Protein AF-A0A351ZW24-F1 (afdb_monomer_lite)

Foldseek 3Di:
DDDDDLVVVQLVVQVVVCVVPVAGFQEKEAEPLSLVVQQVVQVVVCVVVVHDRDDSQWDQDPRGIHGYDYDNVDDNRDMGGD

pLDDT: mean 85.76, std 9.05, range [39.09, 93.38]

Sequence (82 aa):
MEWFDAFEELMATIERFVSANGHAPTEVAVSPQLYAWLADIRRESARLSGTPLEDLSTIPTPHGLVRLQIDEALNAYEIVPD

Structure (mmCIF, N/CA/C/O backbone):
data_AF-A0A351ZW24-F1
#
_entry.id   AF-A0A351ZW24-F1
#
loop_
_atom_site.group_PDB
_atom_site.id
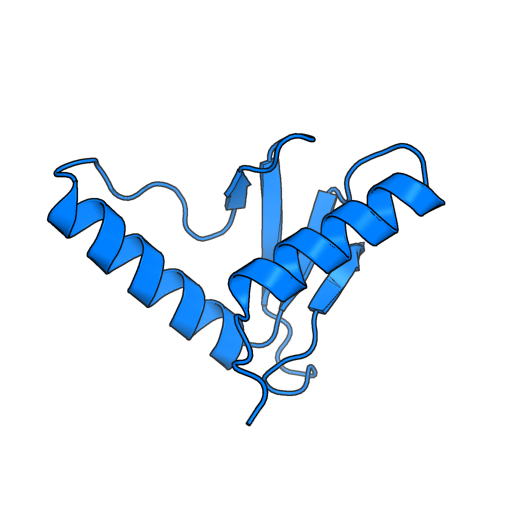_atom_site.type_symbol
_atom_site.label_atom_id
_atom_site.label_alt_id
_atom_site.label_comp_id
_atom_site.label_asym_id
_atom_site.label_entity_id
_atom_site.label_seq_id
_atom_site.pdbx_PDB_ins_code
_atom_site.Cartn_x
_atom_site.Cartn_y
_atom_site.Cartn_z
_atom_site.occupancy
_atom_site.B_iso_or_equiv
_atom_site.auth_seq_id
_atom_site.auth_comp_id
_atom_s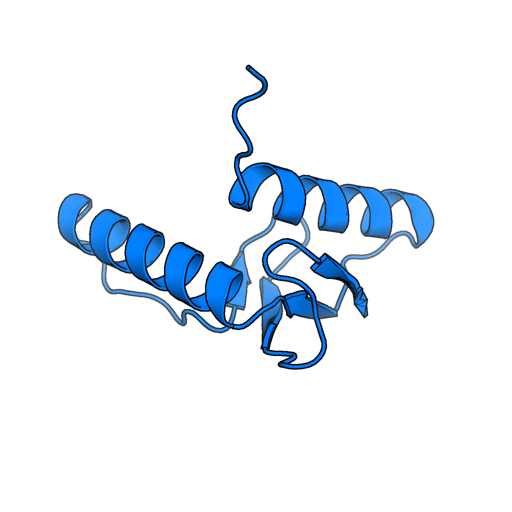ite.auth_asym_id
_atom_site.auth_atom_id
_atom_site.pdbx_PDB_model_num
ATOM 1 N N . MET A 1 1 ? 19.184 -0.662 15.158 1.00 39.09 1 MET A N 1
ATOM 2 C CA . MET A 1 1 ? 18.026 -1.461 14.723 1.00 39.09 1 MET A CA 1
ATOM 3 C C . MET A 1 1 ? 17.239 -0.539 13.826 1.00 39.09 1 MET A C 1
ATOM 5 O O . MET A 1 1 ? 16.719 0.446 14.333 1.00 39.09 1 MET A O 1
ATOM 9 N N . GLU A 1 2 ? 17.323 -0.741 12.515 1.00 50.81 2 GLU A N 1
ATOM 10 C CA . GLU A 1 2 ? 16.567 0.075 11.564 1.00 50.81 2 GLU A CA 1
ATOM 11 C C . GLU A 1 2 ? 15.083 -0.217 11.784 1.00 50.81 2 GLU A C 1
ATOM 13 O O . GLU A 1 2 ? 14.670 -1.373 11.877 1.00 50.81 2 GLU A O 1
ATOM 18 N N . TRP A 1 3 ? 14.315 0.838 12.024 1.00 57.50 3 TRP A N 1
ATOM 19 C CA . TRP A 1 3 ? 12.876 0.752 12.187 1.00 57.50 3 TRP A CA 1
ATOM 20 C C . TRP A 1 3 ? 12.293 0.620 10.781 1.00 57.50 3 TRP A C 1
ATOM 22 O O . TRP A 1 3 ? 12.434 1.534 9.978 1.00 57.50 3 TRP A O 1
ATOM 32 N N . PHE A 1 4 ? 11.738 -0.547 10.456 1.00 62.75 4 PHE A N 1
ATOM 33 C CA . PHE A 1 4 ? 11.071 -0.761 9.175 1.00 62.75 4 PHE A CA 1
ATOM 34 C C . PHE A 1 4 ? 9.672 -0.153 9.254 1.00 62.75 4 PHE A C 1
ATOM 36 O O . PHE A 1 4 ? 8.785 -0.722 9.898 1.00 62.75 4 PHE A O 1
ATOM 43 N N . ASP A 1 5 ? 9.490 1.004 8.623 1.00 75.69 5 ASP A N 1
ATOM 44 C CA . ASP A 1 5 ? 8.169 1.569 8.384 1.00 75.69 5 ASP A CA 1
ATOM 45 C C . ASP A 1 5 ? 7.660 1.082 7.035 1.00 75.69 5 ASP A C 1
ATOM 47 O O . ASP A 1 5 ? 8.086 1.534 5.970 1.00 75.69 5 ASP A O 1
ATOM 51 N N . ALA A 1 6 ? 6.729 0.137 7.080 1.00 76.75 6 ALA A N 1
ATOM 52 C CA . ALA A 1 6 ? 6.184 -0.442 5.867 1.00 76.75 6 ALA A CA 1
ATOM 53 C C . ALA A 1 6 ? 5.410 0.588 5.024 1.00 76.75 6 ALA A C 1
ATOM 55 O O . ALA A 1 6 ? 5.274 0.413 3.813 1.00 76.75 6 ALA A O 1
ATOM 56 N N . PHE A 1 7 ? 4.924 1.671 5.643 1.00 80.50 7 PHE A N 1
ATOM 57 C CA . PHE A 1 7 ? 4.305 2.777 4.923 1.00 80.50 7 PHE A CA 1
ATOM 58 C C . PHE A 1 7 ? 5.354 3.638 4.209 1.00 80.50 7 PHE A C 1
ATOM 60 O O . PHE A 1 7 ? 5.165 3.986 3.044 1.00 80.50 7 PHE A O 1
ATOM 67 N N . GLU A 1 8 ? 6.477 3.941 4.866 1.00 84.94 8 GLU A N 1
ATOM 68 C CA . GLU A 1 8 ? 7.579 4.689 4.247 1.00 84.94 8 GLU A CA 1
ATOM 69 C C . GLU A 1 8 ? 8.169 3.923 3.057 1.00 84.94 8 GLU A C 1
ATOM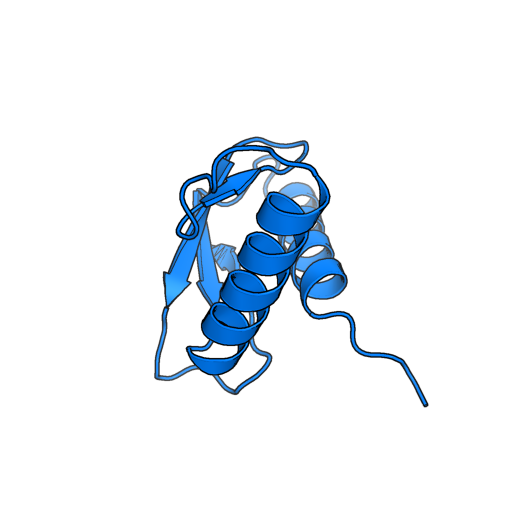 71 O O . GLU A 1 8 ? 8.354 4.504 1.991 1.00 84.94 8 GLU A O 1
ATOM 76 N N . GLU A 1 9 ? 8.371 2.610 3.185 1.00 87.25 9 GLU A N 1
ATOM 77 C CA . GLU A 1 9 ? 8.874 1.769 2.089 1.00 87.25 9 GLU A CA 1
ATOM 78 C C . GLU A 1 9 ? 7.896 1.657 0.916 1.00 87.25 9 GLU A C 1
ATOM 80 O O . GLU A 1 9 ? 8.307 1.651 -0.251 1.00 87.25 9 GLU A O 1
ATOM 85 N N . LEU A 1 10 ? 6.591 1.620 1.195 1.00 87.06 10 LEU A N 1
ATOM 86 C CA . LEU A 1 10 ? 5.558 1.664 0.164 1.00 87.06 10 LEU A CA 1
ATOM 87 C C . LEU A 1 10 ? 5.604 2.982 -0.610 1.00 87.06 10 LEU A C 1
ATOM 89 O O . LEU A 1 10 ? 5.665 2.974 -1.841 1.00 87.06 10 LEU A O 1
ATOM 93 N N . MET A 1 11 ? 5.651 4.108 0.104 1.00 89.38 11 MET A N 1
ATOM 94 C CA . MET A 1 11 ? 5.767 5.429 -0.510 1.00 89.38 11 MET A CA 1
ATOM 95 C C . MET A 1 11 ? 7.077 5.569 -1.287 1.00 89.38 11 MET A C 1
ATOM 97 O O . MET A 1 11 ? 7.059 6.003 -2.435 1.00 89.38 11 MET A O 1
ATOM 101 N N . ALA A 1 12 ? 8.202 5.125 -0.725 1.00 90.62 12 ALA A N 1
ATOM 102 C CA . ALA A 1 12 ? 9.495 5.135 -1.398 1.00 90.62 12 ALA A CA 1
ATOM 103 C C . ALA A 1 12 ? 9.488 4.278 -2.673 1.00 90.62 12 ALA A C 1
ATOM 105 O O . ALA A 1 12 ? 10.091 4.656 -3.675 1.00 90.62 12 ALA A O 1
ATOM 106 N N . THR A 1 13 ? 8.788 3.141 -2.673 1.00 90.69 13 THR A N 1
ATOM 107 C CA . THR A 1 13 ? 8.629 2.292 -3.864 1.00 90.69 13 THR A CA 1
ATOM 108 C C . THR A 1 13 ? 7.840 2.999 -4.960 1.00 90.69 13 THR A C 1
ATOM 110 O O . THR A 1 13 ? 8.258 2.976 -6.119 1.00 90.69 13 THR A O 1
ATOM 113 N N . ILE A 1 14 ? 6.758 3.688 -4.595 1.00 90.44 14 ILE A N 1
ATOM 114 C CA . ILE A 1 14 ? 5.961 4.491 -5.528 1.00 90.44 14 ILE A CA 1
ATOM 115 C C . ILE A 1 14 ? 6.797 5.650 -6.090 1.00 90.44 14 ILE A C 1
ATOM 117 O O . ILE A 1 14 ? 6.846 5.830 -7.303 1.00 90.44 14 ILE A O 1
ATOM 121 N N . GLU A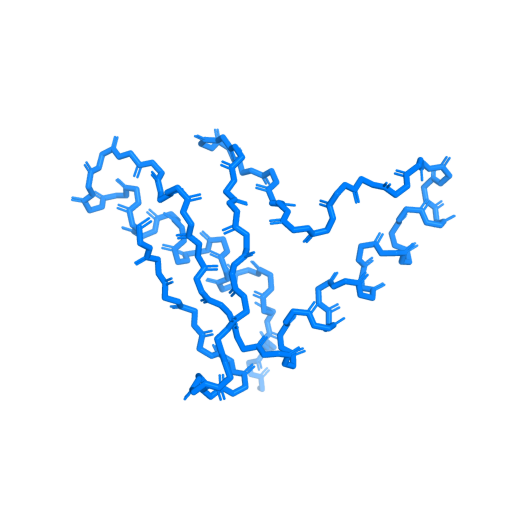 1 15 ? 7.527 6.381 -5.245 1.00 92.19 15 GLU A N 1
ATOM 122 C CA . GLU A 1 15 ? 8.415 7.472 -5.676 1.00 92.19 15 GLU A CA 1
ATOM 123 C C . GLU A 1 15 ? 9.527 6.976 -6.615 1.00 92.19 15 GLU A C 1
ATOM 125 O O . GLU A 1 15 ? 9.816 7.605 -7.636 1.00 92.19 15 GLU A O 1
ATOM 130 N N . ARG A 1 16 ? 10.129 5.812 -6.326 1.00 92.44 16 ARG A N 1
ATOM 131 C CA . ARG A 1 16 ? 11.113 5.175 -7.217 1.00 92.44 16 ARG A CA 1
ATOM 132 C C . ARG A 1 16 ? 10.502 4.841 -8.577 1.00 92.44 16 ARG A C 1
ATOM 134 O O . ARG A 1 16 ? 11.138 5.099 -9.598 1.00 92.44 16 ARG A O 1
ATOM 141 N N . PHE A 1 17 ? 9.283 4.305 -8.602 1.00 92.44 17 PHE A N 1
ATOM 142 C CA . PHE A 1 17 ? 8.579 4.000 -9.847 1.00 92.44 17 PHE A CA 1
ATOM 143 C C . PHE A 1 17 ? 8.274 5.266 -10.654 1.00 92.44 17 PHE A C 1
ATOM 145 O O . PHE A 1 17 ? 8.531 5.296 -11.857 1.00 92.44 17 PHE A O 1
ATOM 152 N N . VAL A 1 18 ? 7.793 6.327 -10.000 1.00 92.44 18 VAL A N 1
ATOM 153 C CA . VAL A 1 18 ? 7.523 7.626 -10.639 1.00 92.44 18 VAL A CA 1
ATOM 154 C C . VAL A 1 18 ? 8.797 8.216 -11.228 1.00 92.44 18 VAL A C 1
ATOM 156 O O . VAL A 1 18 ? 8.799 8.649 -12.377 1.00 92.44 18 VAL A O 1
ATOM 159 N N . SER A 1 19 ? 9.894 8.191 -10.472 1.00 92.31 19 SER A N 1
ATOM 160 C CA . SER A 1 19 ? 11.197 8.677 -10.934 1.00 92.31 19 SER A CA 1
ATOM 161 C C . SER A 1 19 ? 11.695 7.919 -12.173 1.00 92.31 19 SER A C 1
ATOM 163 O O . SER A 1 19 ? 12.283 8.519 -13.072 1.00 92.31 19 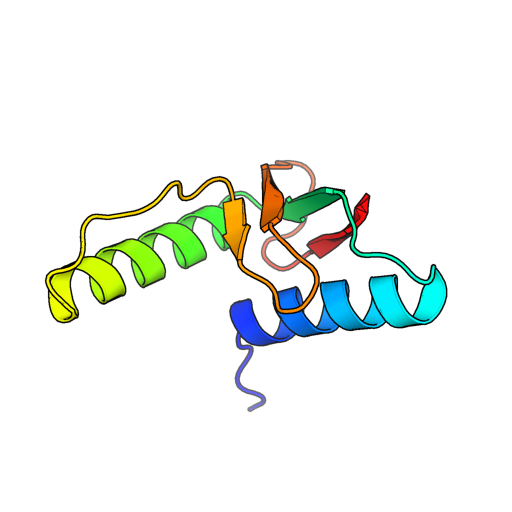SER A O 1
ATOM 165 N N . ALA A 1 20 ? 11.418 6.613 -12.257 1.00 92.75 20 ALA A N 1
ATOM 166 C CA . ALA A 1 20 ? 11.829 5.772 -13.379 1.00 92.75 20 ALA A CA 1
ATOM 167 C C . ALA A 1 20 ? 10.921 5.891 -14.620 1.00 92.75 20 ALA A C 1
ATOM 169 O O . ALA A 1 20 ? 11.428 5.836 -15.740 1.00 92.75 20 ALA A O 1
ATOM 170 N N . ASN A 1 21 ? 9.605 6.051 -14.442 1.00 91.50 21 ASN A N 1
ATOM 171 C CA . ASN A 1 21 ? 8.616 5.944 -15.528 1.00 91.50 21 ASN A CA 1
ATOM 172 C C . ASN A 1 21 ? 7.930 7.275 -15.893 1.00 91.50 21 ASN A C 1
ATOM 174 O O . ASN A 1 21 ? 7.284 7.377 -16.934 1.00 91.50 21 ASN A O 1
ATOM 178 N N . GLY A 1 22 ? 8.060 8.309 -15.059 1.00 91.50 22 GLY A N 1
ATOM 179 C CA . GLY A 1 22 ? 7.426 9.617 -15.252 1.00 91.50 22 GLY A CA 1
ATOM 180 C C . GLY A 1 22 ? 5.938 9.676 -14.881 1.00 91.50 22 GLY A C 1
ATOM 181 O O . GLY A 1 22 ? 5.307 10.710 -15.094 1.00 91.50 22 GLY A O 1
ATOM 182 N N . HIS A 1 23 ? 5.371 8.601 -14.326 1.00 89.31 23 HIS A N 1
ATOM 183 C CA . HIS A 1 23 ? 3.995 8.538 -13.826 1.00 89.31 23 HIS A CA 1
ATOM 184 C C . HIS A 1 23 ? 3.883 7.603 -12.613 1.00 89.31 23 HIS A C 1
ATOM 186 O O . HIS A 1 23 ? 4.750 6.760 -12.390 1.00 89.31 23 HIS A O 1
ATOM 192 N N . ALA A 1 24 ? 2.807 7.741 -11.832 1.00 90.38 24 ALA A N 1
ATOM 193 C CA . ALA A 1 24 ? 2.504 6.826 -10.731 1.00 90.38 24 ALA A CA 1
ATOM 194 C C . ALA A 1 24 ? 2.119 5.432 -11.248 1.00 90.38 24 ALA A C 1
ATOM 196 O O . ALA A 1 24 ? 1.517 5.344 -12.326 1.00 90.38 24 ALA A O 1
ATOM 197 N N . PRO A 1 25 ? 2.424 4.361 -10.495 1.00 92.00 25 PRO A N 1
ATOM 198 C CA . PRO A 1 25 ? 1.844 3.057 -10.768 1.00 92.00 25 PRO A CA 1
ATOM 199 C C . PRO A 1 25 ? 0.335 3.124 -10.533 1.00 92.00 25 PRO A C 1
ATOM 201 O O . PRO A 1 25 ? -0.138 3.825 -9.633 1.00 92.00 25 PRO A O 1
ATOM 204 N N . THR A 1 26 ? -0.431 2.406 -11.346 1.00 91.62 26 THR A N 1
ATOM 205 C CA . THR A 1 26 ? -1.878 2.300 -11.119 1.00 91.62 26 THR A CA 1
ATOM 206 C C . THR A 1 26 ? -2.175 1.368 -9.958 1.00 91.62 26 THR A C 1
ATOM 208 O O . THR A 1 26 ? -3.111 1.609 -9.187 1.00 91.62 26 THR A O 1
ATOM 211 N N . GLU A 1 27 ? -1.354 0.327 -9.814 1.00 93.38 27 GLU A N 1
ATOM 212 C CA . GLU A 1 27 ? -1.524 -0.708 -8.811 1.00 93.38 27 GLU A CA 1
ATOM 213 C C . GLU A 1 27 ? -0.182 -1.032 -8.147 1.00 93.38 27 GLU A C 1
ATOM 215 O O . GLU A 1 27 ? 0.891 -0.908 -8.734 1.00 93.38 27 GLU A O 1
ATOM 220 N N . VAL A 1 28 ? -0.235 -1.424 -6.880 1.00 92.44 28 VAL A N 1
ATOM 221 C CA . VAL A 1 28 ? 0.920 -1.935 -6.148 1.00 92.44 28 VAL A CA 1
ATOM 222 C C . VAL A 1 28 ? 0.505 -3.216 -5.448 1.00 92.44 28 VAL A C 1
ATOM 224 O O . VAL A 1 28 ? -0.411 -3.220 -4.619 1.00 92.44 28 VAL A O 1
ATOM 227 N N . ALA A 1 29 ? 1.189 -4.303 -5.784 1.00 92.69 29 ALA A N 1
ATOM 228 C CA . ALA A 1 29 ? 1.037 -5.577 -5.115 1.00 92.69 29 ALA A CA 1
ATOM 229 C C . ALA A 1 29 ? 1.768 -5.558 -3.766 1.00 92.69 29 ALA A C 1
ATOM 231 O O . ALA A 1 29 ? 2.929 -5.152 -3.670 1.00 92.69 29 ALA A O 1
ATOM 232 N N . VAL A 1 30 ? 1.072 -5.997 -2.721 1.00 90.94 30 VAL A N 1
ATOM 233 C CA . VAL A 1 30 ? 1.569 -6.113 -1.349 1.00 90.94 30 VAL A CA 1
ATOM 234 C C . VAL A 1 30 ? 1.196 -7.473 -0.773 1.00 90.94 30 VAL A C 1
ATOM 236 O O . VAL A 1 30 ? 0.183 -8.070 -1.145 1.00 90.94 30 VAL A O 1
ATOM 239 N N . SER A 1 31 ? 1.990 -7.956 0.179 1.00 91.38 31 SER A N 1
ATOM 240 C CA . SER A 1 31 ? 1.674 -9.199 0.884 1.00 91.38 31 SER A CA 1
ATOM 241 C C . SER A 1 31 ? 0.373 -9.081 1.704 1.00 91.38 31 SER A C 1
ATOM 243 O O . SER A 1 31 ? 0.016 -7.982 2.154 1.00 91.38 31 SER A O 1
ATOM 245 N N . PRO A 1 32 ? -0.317 -10.198 2.007 1.00 90.31 32 PRO A N 1
ATOM 246 C CA . PRO A 1 32 ? -1.494 -10.183 2.878 1.00 90.31 32 PRO A CA 1
ATOM 247 C C . PRO A 1 32 ? -1.193 -9.622 4.271 1.00 90.31 32 PRO A C 1
ATOM 249 O O . PRO A 1 32 ? -2.029 -8.949 4.873 1.00 90.31 32 PRO A O 1
ATOM 252 N N . GLN A 1 33 ? 0.014 -9.880 4.785 1.00 89.06 33 GLN A N 1
ATOM 253 C CA . GLN A 1 33 ? 0.439 -9.410 6.100 1.00 89.06 33 GLN A CA 1
ATOM 254 C C . GLN A 1 33 ? 0.648 -7.893 6.113 1.00 89.06 33 GLN A C 1
ATOM 256 O O . GLN A 1 33 ? 0.191 -7.220 7.038 1.00 89.06 33 GLN A O 1
ATOM 261 N N . LEU A 1 34 ? 1.292 -7.355 5.075 1.00 87.38 34 LEU A N 1
ATOM 262 C CA . LEU A 1 34 ? 1.481 -5.919 4.907 1.00 87.38 34 LEU A CA 1
ATOM 263 C C . LEU A 1 34 ? 0.135 -5.209 4.732 1.00 87.38 34 LEU A C 1
ATOM 265 O O . LEU A 1 34 ? -0.125 -4.202 5.389 1.00 87.38 34 LEU A O 1
ATOM 269 N N . TYR A 1 35 ? -0.754 -5.773 3.912 1.00 89.50 35 TYR A N 1
ATOM 270 C CA . TYR A 1 35 ? -2.101 -5.244 3.728 1.00 89.50 35 TYR A CA 1
ATOM 271 C C . TYR A 1 35 ? -2.889 -5.192 5.043 1.00 89.50 35 TYR A C 1
ATOM 273 O O . TYR A 1 35 ? -3.477 -4.161 5.372 1.00 89.50 35 TYR A O 1
ATOM 281 N N . ALA A 1 36 ? -2.880 -6.279 5.821 1.00 89.25 36 ALA A N 1
ATOM 282 C CA . ALA A 1 36 ? -3.563 -6.334 7.112 1.00 89.25 36 ALA A CA 1
ATOM 283 C C . ALA A 1 36 ? -3.028 -5.272 8.085 1.00 89.25 36 ALA A C 1
ATOM 285 O O . ALA A 1 36 ? -3.810 -4.559 8.713 1.00 89.25 36 ALA A O 1
ATOM 286 N N . TRP A 1 37 ? -1.705 -5.111 8.151 1.00 88.31 37 TRP A N 1
ATOM 287 C CA . TRP A 1 37 ? -1.072 -4.092 8.985 1.00 88.31 37 TRP A CA 1
ATOM 288 C C . TRP A 1 37 ? -1.467 -2.664 8.567 1.00 88.31 37 TRP A C 1
ATOM 290 O O . TRP A 1 37 ? -1.869 -1.864 9.414 1.00 88.31 37 TRP A O 1
ATOM 300 N N . LEU A 1 38 ? -1.438 -2.356 7.264 1.00 87.00 38 LEU A N 1
ATOM 301 C CA . LEU A 1 38 ? -1.866 -1.056 6.727 1.00 87.00 38 LEU A CA 1
ATOM 302 C C . LEU A 1 38 ? -3.343 -0.774 7.034 1.00 87.00 38 LEU A C 1
ATOM 304 O O . LEU A 1 38 ? -3.703 0.339 7.427 1.00 87.00 38 LEU A O 1
ATOM 308 N N . ALA A 1 39 ? -4.199 -1.786 6.879 1.00 88.12 39 ALA A N 1
ATOM 309 C CA . ALA A 1 39 ? -5.620 -1.693 7.184 1.00 88.12 39 ALA A CA 1
ATOM 310 C C . ALA A 1 39 ? -5.865 -1.348 8.658 1.00 88.12 39 ALA A C 1
ATOM 312 O O . ALA A 1 39 ? -6.690 -0.481 8.955 1.00 88.12 39 ALA A O 1
ATOM 313 N N . ASP A 1 40 ? -5.142 -1.985 9.578 1.00 89.44 40 ASP A N 1
ATOM 314 C CA . ASP A 1 40 ? -5.293 -1.745 11.012 1.00 89.44 40 ASP A CA 1
ATOM 315 C C . ASP A 1 40 ? -4.826 -0.342 11.416 1.00 89.44 40 ASP A C 1
ATOM 317 O O . ASP A 1 40 ? -5.532 0.347 12.157 1.00 89.44 40 ASP A O 1
ATOM 321 N N . ILE A 1 41 ? -3.711 0.140 10.857 1.00 86.31 41 ILE A N 1
ATOM 322 C CA . ILE A 1 41 ? -3.241 1.513 11.096 1.00 86.31 41 ILE A CA 1
ATOM 323 C C . ILE A 1 41 ? -4.247 2.539 10.588 1.00 86.31 41 ILE A C 1
ATOM 325 O O . ILE A 1 41 ? -4.567 3.491 11.300 1.00 86.31 41 ILE A O 1
ATOM 329 N N . ARG A 1 42 ? -4.782 2.359 9.376 1.00 85.38 42 ARG A N 1
ATOM 330 C CA . ARG A 1 42 ? -5.757 3.301 8.810 1.00 85.38 42 ARG A CA 1
ATOM 331 C C . ARG A 1 42 ? -7.070 3.302 9.583 1.00 85.38 42 ARG A C 1
ATOM 333 O O . ARG A 1 42 ? -7.640 4.371 9.793 1.00 85.38 42 ARG A O 1
ATOM 340 N N . ARG A 1 43 ? -7.526 2.137 10.051 1.00 88.75 43 ARG A N 1
ATOM 341 C CA . ARG A 1 43 ? -8.690 2.030 10.945 1.00 88.75 43 ARG A CA 1
ATOM 342 C C . ARG A 1 43 ? -8.475 2.794 12.240 1.00 88.75 43 ARG A C 1
ATOM 344 O O . ARG A 1 43 ? -9.347 3.571 12.622 1.00 88.75 43 ARG A O 1
ATOM 351 N N . GLU A 1 44 ? -7.334 2.599 12.896 1.00 89.06 44 GLU A N 1
ATOM 352 C CA . GLU A 1 44 ? -7.062 3.293 14.154 1.00 89.06 44 GLU A CA 1
ATOM 353 C C . GLU A 1 44 ? -6.877 4.795 13.932 1.00 89.06 44 GLU A C 1
ATOM 355 O O . GLU A 1 44 ? -7.432 5.594 14.681 1.00 89.06 44 GLU A O 1
ATOM 360 N N . SER A 1 45 ? -6.194 5.198 12.858 1.00 85.12 45 SER A N 1
ATOM 361 C CA . SER A 1 45 ? -6.058 6.604 12.476 1.00 85.12 45 SER A CA 1
ATOM 362 C C . SER A 1 45 ? -7.423 7.266 12.271 1.00 85.12 45 SER A C 1
ATOM 364 O O . SER A 1 45 ? -7.692 8.278 12.913 1.00 85.12 45 SER A O 1
ATOM 366 N N . ALA A 1 46 ? -8.317 6.650 11.486 1.00 86.50 46 ALA A N 1
ATOM 367 C CA . ALA A 1 46 ? -9.678 7.140 11.258 1.00 86.50 46 ALA A CA 1
ATOM 368 C C . ALA A 1 46 ? -10.497 7.226 12.558 1.00 86.50 46 ALA A C 1
ATOM 370 O O . ALA A 1 46 ? -11.230 8.191 12.788 1.00 86.50 46 ALA A O 1
ATOM 371 N N . ARG A 1 47 ? -10.340 6.237 13.449 1.00 89.19 47 ARG A N 1
ATOM 372 C CA . ARG A 1 47 ? -10.980 6.235 14.770 1.00 89.19 47 ARG A CA 1
ATOM 373 C C . ARG A 1 47 ? -10.507 7.403 15.633 1.00 89.19 47 ARG A C 1
ATOM 375 O O . ARG A 1 47 ? -11.327 8.025 16.304 1.00 89.19 47 ARG A O 1
ATOM 382 N N . LEU A 1 48 ? -9.207 7.696 15.620 1.00 90.31 48 LEU A N 1
ATOM 383 C CA . LEU A 1 48 ? -8.600 8.770 16.408 1.00 90.31 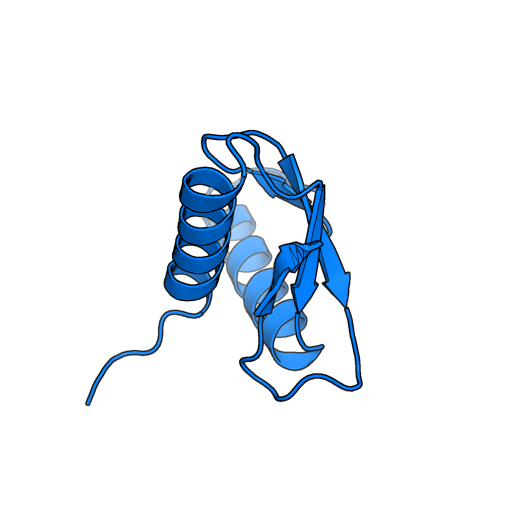48 LEU A CA 1
ATOM 384 C C . LEU A 1 48 ? -8.912 10.164 15.850 1.00 90.31 48 LEU A C 1
ATOM 386 O O . LEU A 1 48 ? -9.123 11.094 16.626 1.00 90.31 48 LEU A O 1
ATOM 390 N N . SER A 1 49 ? -8.961 10.320 14.526 1.00 89.06 49 SER A N 1
ATOM 391 C CA . SER A 1 49 ? -9.284 11.588 13.858 1.00 89.06 49 SER A CA 1
ATOM 392 C C . SER A 1 49 ? -10.786 11.881 13.798 1.00 89.06 49 SER A C 1
ATOM 394 O O . SER A 1 49 ? -11.175 13.006 13.481 1.00 89.06 49 SER A O 1
ATOM 396 N N . GLY A 1 50 ? -11.639 10.888 14.073 1.00 88.88 50 GLY A N 1
ATOM 397 C CA . GLY A 1 50 ? -13.091 11.002 13.931 1.00 88.88 50 GLY A CA 1
ATOM 398 C C . GLY A 1 50 ? -13.556 11.115 12.475 1.00 88.88 50 GLY A C 1
ATOM 399 O O . GLY A 1 50 ? -14.701 11.496 12.229 1.00 88.88 50 GLY A O 1
ATOM 400 N N . THR A 1 51 ? -12.687 10.808 11.507 1.00 84.88 51 THR A N 1
ATOM 401 C CA . THR A 1 51 ? -13.038 10.788 10.082 1.00 84.88 51 THR A CA 1
ATOM 402 C C . THR A 1 51 ? -13.580 9.417 9.676 1.00 84.88 51 THR A C 1
ATOM 404 O O . THR A 1 51 ? -13.138 8.400 10.213 1.00 84.88 51 THR A O 1
ATOM 407 N N . PRO A 1 52 ? -14.514 9.348 8.709 1.00 82.12 52 PRO A N 1
ATOM 408 C CA . PRO A 1 52 ? -14.941 8.075 8.142 1.00 82.12 52 PRO A CA 1
ATOM 409 C C . PRO A 1 52 ? -13.748 7.290 7.594 1.00 82.12 52 PRO A C 1
ATOM 411 O O . PRO A 1 52 ? -12.826 7.870 7.021 1.00 82.12 52 PRO A O 1
ATOM 414 N N . LEU A 1 53 ? -13.778 5.968 7.757 1.00 79.50 53 LEU A N 1
ATOM 415 C CA . LEU A 1 53 ? -12.784 5.098 7.144 1.00 79.50 53 LEU A CA 1
ATOM 416 C C . LEU A 1 53 ? -12.970 5.118 5.623 1.00 79.50 53 LEU A C 1
ATOM 418 O O . LEU A 1 53 ? -14.015 4.703 5.121 1.00 79.50 53 LEU A O 1
ATOM 422 N N . GLU A 1 54 ? -11.963 5.607 4.909 1.00 76.81 54 GLU A N 1
ATOM 423 C CA . GLU A 1 54 ? -11.914 5.559 3.447 1.00 76.81 54 GLU A CA 1
ATOM 424 C C . GLU A 1 54 ? -11.592 4.148 2.936 1.00 76.81 54 GLU A C 1
ATOM 426 O O . GLU A 1 54 ? -11.211 3.257 3.699 1.00 76.81 54 GLU A O 1
ATOM 431 N N . ASP A 1 55 ? -11.736 3.948 1.624 1.00 82.50 55 ASP A N 1
ATOM 432 C CA . ASP A 1 55 ? -11.416 2.687 0.961 1.00 82.50 55 ASP A CA 1
ATOM 433 C C . ASP A 1 55 ? -9.965 2.260 1.247 1.00 82.50 55 ASP A C 1
ATOM 435 O O . ASP A 1 55 ? -8.997 2.935 0.885 1.00 82.50 55 ASP A O 1
ATOM 439 N N . LEU A 1 56 ? -9.824 1.114 1.917 1.00 83.69 56 LEU A N 1
ATOM 440 C CA . LEU A 1 56 ? -8.539 0.528 2.292 1.00 83.69 56 LEU A CA 1
ATOM 441 C C . LEU A 1 56 ? -7.805 -0.107 1.109 1.00 83.69 56 LEU A C 1
ATOM 443 O O . LEU A 1 56 ? -6.609 -0.369 1.208 1.00 83.69 56 LEU A O 1
ATOM 447 N N . SER A 1 57 ? -8.503 -0.358 0.002 1.00 87.44 57 SER A N 1
ATOM 448 C CA . SER A 1 57 ? -7.912 -0.888 -1.225 1.00 87.44 57 SER A CA 1
ATOM 449 C C . SER A 1 57 ? -7.191 0.174 -2.052 1.00 87.44 57 SER A C 1
ATOM 451 O O . SER A 1 57 ? -6.562 -0.164 -3.045 1.00 87.44 57 SER A O 1
ATOM 453 N N . THR A 1 58 ? -7.238 1.448 -1.652 1.00 90.12 58 THR A N 1
ATOM 454 C CA . THR A 1 58 ? -6.532 2.534 -2.339 1.00 90.12 58 THR A CA 1
ATOM 455 C C . THR A 1 58 ? -5.732 3.370 -1.357 1.00 90.12 58 THR A C 1
ATOM 457 O O . THR A 1 58 ? -6.144 3.571 -0.214 1.00 90.12 58 THR A O 1
ATOM 460 N N . ILE A 1 59 ? -4.574 3.861 -1.791 1.00 87.88 59 ILE A N 1
ATOM 461 C CA . ILE A 1 59 ? -3.734 4.768 -1.016 1.00 87.88 59 ILE A CA 1
ATOM 462 C C . ILE A 1 59 ? -3.612 6.096 -1.760 1.00 87.88 59 ILE A C 1
ATOM 464 O O . ILE A 1 59 ? -3.218 6.108 -2.930 1.00 87.88 59 ILE A O 1
ATOM 468 N N . PRO A 1 60 ? -3.928 7.221 -1.097 1.00 86.81 60 PRO A N 1
ATOM 469 C CA . PRO A 1 60 ? -3.641 8.533 -1.641 1.00 86.81 60 PRO A CA 1
ATOM 470 C C . PRO A 1 60 ? -2.139 8.805 -1.591 1.00 86.81 60 PRO A C 1
ATOM 472 O O . PRO A 1 60 ? -1.507 8.721 -0.540 1.00 86.81 60 PRO A O 1
ATOM 475 N N . THR A 1 61 ? -1.579 9.167 -2.739 1.00 86.88 61 THR A N 1
ATOM 476 C CA . THR A 1 61 ? -0.186 9.596 -2.885 1.00 86.88 61 THR A CA 1
ATOM 477 C C . THR A 1 61 ? -0.142 11.007 -3.477 1.00 86.88 61 THR A C 1
ATOM 479 O O . THR A 1 61 ? -1.127 11.444 -4.083 1.00 86.88 61 THR A O 1
ATOM 482 N N . PRO A 1 62 ? 0.990 11.730 -3.374 1.00 87.12 62 PRO A N 1
ATOM 483 C CA . PRO A 1 62 ? 1.168 13.012 -4.063 1.00 87.12 62 PRO A CA 1
ATOM 484 C C . PRO A 1 62 ? 0.944 12.938 -5.582 1.00 87.12 62 PRO A C 1
ATOM 486 O O . PRO A 1 62 ? 0.629 13.949 -6.206 1.00 87.12 62 PRO A O 1
ATOM 489 N N . HIS A 1 63 ? 1.073 11.742 -6.163 1.00 88.38 63 HIS A N 1
ATOM 490 C CA . HIS A 1 63 ? 0.956 11.484 -7.598 1.00 88.38 63 HIS A CA 1
ATOM 491 C C . HIS A 1 63 ? -0.421 10.941 -8.014 1.00 88.38 63 HIS A C 1
ATOM 493 O O . HIS A 1 63 ? -0.636 10.655 -9.190 1.00 88.38 63 HIS A O 1
ATOM 499 N N . GLY A 1 64 ? -1.361 10.811 -7.071 1.00 87.88 64 GLY A N 1
ATOM 500 C CA . GLY A 1 64 ? -2.711 10.296 -7.304 1.00 87.88 64 GLY A CA 1
ATOM 501 C C . GLY A 1 64 ? -3.075 9.108 -6.412 1.00 87.88 64 GLY A C 1
ATOM 502 O O . GLY A 1 64 ? -2.349 8.752 -5.482 1.00 87.88 64 GLY A O 1
ATOM 503 N N . LEU A 1 65 ? -4.234 8.506 -6.679 1.00 90.56 65 LEU A N 1
ATOM 504 C CA . LEU A 1 65 ? -4.674 7.293 -5.989 1.00 90.56 65 LEU A CA 1
ATOM 505 C C . LEU A 1 65 ? -3.983 6.075 -6.604 1.00 90.56 65 LEU A C 1
ATOM 507 O O . LEU A 1 65 ? -4.044 5.886 -7.816 1.00 90.56 65 LEU A O 1
ATOM 511 N N . VAL A 1 66 ? -3.384 5.244 -5.757 1.00 91.00 66 VAL A N 1
ATOM 512 C CA . VAL A 1 66 ? -2.766 3.973 -6.147 1.00 91.00 66 VAL A CA 1
ATOM 513 C C . VAL A 1 66 ? -3.569 2.836 -5.529 1.00 91.00 66 VAL A C 1
ATOM 515 O O . VAL A 1 66 ? -3.862 2.869 -4.330 1.00 91.00 66 VAL A O 1
ATOM 518 N N . ARG A 1 67 ? -3.957 1.834 -6.322 1.00 92.81 67 ARG A N 1
ATOM 519 C CA . ARG A 1 67 ? -4.692 0.671 -5.811 1.00 92.81 67 ARG A CA 1
ATOM 520 C C . ARG A 1 67 ? -3.729 -0.339 -5.192 1.00 92.81 67 ARG A C 1
ATOM 522 O O . ARG A 1 67 ? -2.698 -0.664 -5.764 1.00 92.81 67 ARG A O 1
ATOM 529 N N . LEU A 1 68 ? -4.093 -0.868 -4.034 1.00 91.56 68 LEU A N 1
ATOM 530 C CA . LEU A 1 68 ? -3.422 -1.990 -3.402 1.00 91.56 68 LEU A CA 1
ATOM 531 C C . LEU A 1 68 ? -4.010 -3.301 -3.908 1.00 91.56 68 LEU A C 1
ATOM 533 O O . LEU A 1 68 ? -5.214 -3.545 -3.788 1.00 91.56 68 LEU A O 1
ATOM 537 N N . GLN A 1 69 ? -3.146 -4.162 -4.427 1.00 92.94 69 GLN A N 1
ATOM 538 C CA . GLN A 1 69 ? -3.477 -5.539 -4.752 1.00 92.94 69 GLN A CA 1
ATOM 539 C C . GLN A 1 69 ? -2.817 -6.466 -3.738 1.00 92.94 69 GLN A C 1
ATOM 541 O O . GLN A 1 69 ? -1.635 -6.341 -3.445 1.00 92.94 69 GLN A O 1
ATOM 546 N N . ILE A 1 70 ? -3.584 -7.402 -3.187 1.00 90.88 70 ILE A N 1
ATOM 547 C CA . ILE A 1 70 ? -3.019 -8.429 -2.316 1.00 90.88 70 ILE A CA 1
ATOM 548 C C . ILE A 1 70 ? -2.473 -9.540 -3.207 1.00 90.88 70 ILE A C 1
ATOM 550 O O . ILE A 1 70 ? -3.218 -10.088 -4.021 1.00 90.88 70 ILE A O 1
ATOM 554 N N . ASP A 1 71 ? -1.203 -9.880 -3.030 1.00 89.88 71 ASP A N 1
ATOM 555 C CA . ASP A 1 71 ? -0.584 -11.036 -3.671 1.00 89.88 71 ASP A CA 1
ATOM 556 C C . ASP A 1 71 ? -0.042 -11.989 -2.599 1.00 89.88 71 ASP A C 1
ATOM 558 O O . ASP A 1 71 ? 0.869 -11.661 -1.839 1.00 89.88 71 ASP A O 1
ATOM 562 N N . GLU A 1 72 ? -0.644 -13.178 -2.520 1.00 87.06 72 GLU A N 1
ATOM 563 C CA . GLU A 1 72 ? -0.308 -14.221 -1.544 1.00 87.06 72 GLU A CA 1
ATOM 564 C C . GLU A 1 72 ? 1.049 -14.888 -1.808 1.00 87.06 72 GLU A C 1
ATOM 566 O O . GLU A 1 72 ? 1.577 -15.555 -0.918 1.00 87.06 72 GLU A O 1
ATOM 571 N N . ALA A 1 73 ? 1.620 -14.720 -3.005 1.00 87.88 73 ALA A N 1
ATOM 572 C CA . ALA A 1 73 ? 2.941 -15.242 -3.341 1.00 87.88 73 ALA A CA 1
ATOM 573 C C . ALA A 1 73 ? 4.084 -14.344 -2.839 1.00 87.88 73 ALA A C 1
ATOM 575 O O . ALA A 1 73 ? 5.233 -14.791 -2.816 1.00 87.88 73 ALA A O 1
ATOM 576 N N . LEU A 1 74 ? 3.785 -13.104 -2.433 1.00 84.56 74 LEU A N 1
ATOM 577 C CA . LEU A 1 74 ? 4.777 -12.159 -1.928 1.00 84.56 74 LEU A CA 1
ATOM 578 C C . LEU A 1 74 ? 5.202 -12.488 -0.497 1.00 84.56 74 LEU A C 1
ATOM 580 O O . LEU A 1 74 ? 4.392 -12.820 0.375 1.00 84.56 74 LEU A O 1
ATOM 584 N N . ASN A 1 75 ? 6.492 -12.306 -0.224 1.00 82.88 75 ASN A N 1
ATOM 585 C CA . ASN A 1 75 ? 7.012 -12.318 1.135 1.00 82.88 75 ASN A CA 1
ATOM 586 C C . ASN A 1 75 ? 6.379 -11.186 1.958 1.00 82.88 75 ASN A C 1
ATOM 588 O O . ASN A 1 75 ? 5.968 -10.160 1.424 1.00 82.88 75 ASN A O 1
ATOM 592 N N . ALA A 1 76 ? 6.365 -11.338 3.286 1.00 75.56 76 ALA A N 1
ATOM 593 C CA . ALA A 1 76 ? 5.651 -10.463 4.225 1.00 75.56 76 ALA A CA 1
ATOM 594 C C . ALA A 1 76 ? 5.873 -8.944 4.050 1.00 75.56 76 ALA A C 1
ATOM 596 O O . ALA A 1 76 ? 5.006 -8.164 4.441 1.00 75.56 76 ALA A O 1
ATOM 597 N N . TYR A 1 77 ? 6.987 -8.525 3.449 1.00 72.69 77 TYR A N 1
ATOM 598 C CA . TYR A 1 77 ? 7.387 -7.124 3.298 1.00 72.69 77 TYR A CA 1
ATOM 599 C C . TYR A 1 77 ? 7.677 -6.721 1.843 1.00 72.69 77 TYR A C 1
ATOM 601 O O . TYR A 1 77 ? 8.225 -5.648 1.610 1.00 72.69 77 TYR A O 1
ATOM 609 N N . GLU A 1 78 ? 7.353 -7.574 0.868 1.00 76.62 78 GLU A N 1
ATOM 610 C CA . GLU A 1 78 ? 7.550 -7.255 -0.548 1.00 76.62 78 GLU A CA 1
ATOM 611 C C . GLU A 1 78 ? 6.456 -6.323 -1.079 1.00 76.62 78 GLU A C 1
ATOM 613 O O . GLU A 1 78 ? 5.278 -6.436 -0.724 1.00 76.62 78 GLU A O 1
ATOM 618 N N . ILE A 1 79 ? 6.886 -5.393 -1.936 1.00 83.50 79 ILE A N 1
ATOM 619 C CA . ILE A 1 79 ? 6.069 -4.351 -2.557 1.00 83.50 79 ILE A CA 1
ATOM 620 C C . ILE A 1 79 ? 6.460 -4.288 -4.033 1.00 83.50 79 ILE A C 1
ATOM 622 O O . ILE A 1 79 ? 7.614 -3.988 -4.350 1.00 83.50 79 ILE A O 1
ATOM 626 N N . VAL A 1 80 ? 5.518 -4.576 -4.931 1.00 86.56 80 VAL A N 1
ATOM 627 C CA . VAL A 1 80 ? 5.777 -4.651 -6.377 1.00 86.56 80 VAL A CA 1
ATOM 628 C C . VAL A 1 80 ? 4.825 -3.710 -7.124 1.00 86.56 80 VAL A C 1
ATOM 630 O O . VAL A 1 80 ? 3.620 -3.949 -7.105 1.00 86.56 80 VAL A O 1
ATOM 633 N N . PRO A 1 81 ? 5.323 -2.626 -7.744 1.00 84.06 81 PRO A N 1
ATOM 634 C CA . PRO A 1 81 ? 4.496 -1.719 -8.541 1.00 84.06 81 PRO A CA 1
ATOM 635 C C . PRO A 1 81 ? 4.205 -2.282 -9.945 1.00 84.06 81 PRO A C 1
ATOM 637 O O . PRO A 1 81 ? 5.100 -2.885 -10.543 1.00 84.06 81 PRO A O 1
ATOM 640 N N . ASP A 1 82 ? 2.993 -2.034 -10.458 1.00 77.00 82 ASP A N 1
ATOM 641 C CA . ASP A 1 82 ? 2.517 -2.385 -11.814 1.00 77.00 82 ASP A CA 1
ATOM 642 C C . ASP A 1 82 ? 1.921 -1.154 -12.541 1.00 77.00 82 ASP A C 1
ATOM 644 O O . ASP A 1 82 ? 1.050 -0.438 -11.968 1.00 77.00 82 ASP A O 1
#

Radius of gyration: 12.88 Å; chains: 1; bounding box: 33×28×32 Å

Secondary structure (DSSP, 8-state):
-----HHHHHHHHHHHHHHHHSS--SEEEE-HHHHHHHHHHHHHHHHHHTPPPPPTTEEEETTEEEEEEE-TTS-TT-EEE-